Protein AF-A0A4Y9PRQ1-F1 (afdb_monomer)

Mean predicted aligned error: 9.65 Å

Foldseek 3Di:
DDDPDPPPPPDQDWDAALLPPRDTGGPLDNHDPVLLVVDDPVLNVQQCCCSVVVDDDPSNVVSSVVSSVVSVVVHDPDPDPPDD

Nearest PDB structures (foldseek):
  6o3q-assembly1_A  TM=4.761E-01  e=5.731E+00  Solanum lycopersicum

Structure (mmCIF, N/CA/C/O backbone):
data_AF-A0A4Y9PRQ1-F1
#
_entry.id   AF-A0A4Y9PRQ1-F1
#
loop_
_atom_site.group_PDB
_atom_site.id
_atom_site.type_symbol
_atom_site.label_atom_id
_atom_site.label_alt_id
_atom_site.label_comp_id
_atom_site.label_asym_id
_atom_site.label_entity_id
_atom_site.label_seq_id
_atom_site.pdbx_PDB_ins_code
_atom_site.Cartn_x
_atom_site.Cartn_y
_atom_site.Cartn_z
_atom_site.occupancy
_atom_site.B_iso_or_equiv
_atom_site.auth_seq_id
_atom_site.auth_comp_id
_atom_site.auth_asym_id
_atom_site.auth_atom_id
_atom_site.pdbx_PDB_model_num
ATOM 1 N N . MET A 1 1 ? 31.904 -37.951 7.146 1.00 41.03 1 MET A N 1
ATOM 2 C CA . MET A 1 1 ? 30.603 -37.496 7.681 1.00 41.03 1 MET A CA 1
ATOM 3 C C . MET A 1 1 ? 30.458 -36.019 7.341 1.00 41.03 1 MET A C 1
ATOM 5 O O . MET A 1 1 ? 31.117 -35.203 7.968 1.00 41.03 1 MET A O 1
ATOM 9 N N . THR A 1 2 ? 29.699 -35.669 6.301 1.00 47.88 2 THR A N 1
ATOM 10 C CA . THR A 1 2 ? 29.602 -34.283 5.809 1.00 47.88 2 THR A CA 1
ATOM 11 C C . THR A 1 2 ? 28.196 -33.768 6.096 1.00 47.88 2 THR A C 1
ATOM 13 O O . THR A 1 2 ? 27.237 -34.180 5.450 1.00 47.88 2 THR A O 1
ATOM 16 N N . SER A 1 3 ? 28.059 -32.914 7.111 1.00 53.34 3 SER A N 1
ATOM 17 C CA . SER A 1 3 ? 26.792 -32.263 7.458 1.00 53.34 3 SER A CA 1
ATOM 18 C C . SER A 1 3 ? 26.279 -31.418 6.286 1.00 53.34 3 SER A C 1
ATOM 20 O O . SER A 1 3 ? 27.041 -30.596 5.767 1.00 53.34 3 SER A O 1
ATOM 22 N N . PRO A 1 4 ? 25.002 -31.533 5.875 1.00 59.66 4 PRO A N 1
ATOM 23 C CA . PRO A 1 4 ? 24.452 -30.626 4.885 1.00 59.66 4 PRO A CA 1
ATOM 24 C C . PRO A 1 4 ? 24.339 -2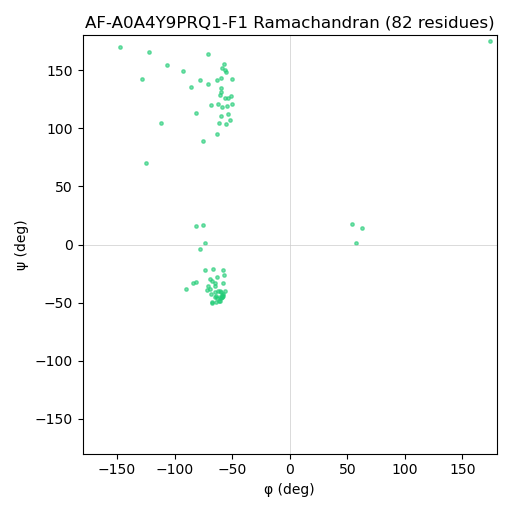9.233 5.508 1.00 59.66 4 PRO A C 1
ATOM 26 O O . PRO A 1 4 ? 23.655 -29.029 6.515 1.00 59.66 4 PRO A O 1
ATOM 29 N N . ARG A 1 5 ? 25.026 -28.258 4.901 1.00 59.09 5 ARG A N 1
ATOM 30 C CA . ARG A 1 5 ? 24.822 -26.833 5.169 1.00 59.09 5 ARG A CA 1
ATOM 31 C C . ARG A 1 5 ? 23.343 -26.539 4.931 1.00 59.09 5 ARG A C 1
ATOM 33 O O . ARG A 1 5 ? 22.903 -26.457 3.788 1.00 59.09 5 ARG A O 1
ATOM 40 N N . ARG A 1 6 ? 22.556 -26.398 6.000 1.00 62.22 6 ARG A N 1
ATOM 41 C CA . ARG A 1 6 ? 21.201 -25.853 5.894 1.00 62.22 6 ARG A CA 1
ATOM 42 C C . ARG A 1 6 ? 21.363 -24.436 5.361 1.00 62.22 6 ARG A C 1
ATOM 44 O O . ARG A 1 6 ? 21.806 -23.553 6.092 1.00 62.22 6 ARG A O 1
ATOM 51 N N . HIS A 1 7 ? 21.061 -24.236 4.081 1.00 57.00 7 HIS A N 1
ATOM 52 C CA . HIS A 1 7 ? 20.913 -22.912 3.500 1.00 57.00 7 HIS A CA 1
ATOM 53 C C . HIS A 1 7 ? 19.929 -22.148 4.384 1.00 57.00 7 HIS A C 1
ATOM 55 O O . HIS A 1 7 ? 18.738 -22.461 4.423 1.00 57.00 7 HIS A O 1
ATOM 61 N N . ARG A 1 8 ? 20.446 -21.196 5.165 1.00 57.53 8 ARG A N 1
ATOM 62 C CA . ARG A 1 8 ? 19.652 -20.278 5.974 1.00 57.53 8 ARG A CA 1
ATOM 63 C C . ARG A 1 8 ? 18.831 -19.475 4.969 1.00 57.53 8 ARG A C 1
ATOM 65 O O . ARG A 1 8 ? 19.352 -18.550 4.355 1.00 57.53 8 ARG A O 1
ATOM 72 N N . ARG A 1 9 ? 17.593 -19.910 4.705 1.00 57.56 9 ARG A N 1
ATOM 73 C CA . ARG A 1 9 ? 16.651 -19.197 3.837 1.00 57.56 9 ARG A CA 1
ATOM 74 C C . ARG A 1 9 ? 16.646 -17.747 4.335 1.00 57.56 9 ARG A C 1
ATOM 76 O O . ARG A 1 9 ? 16.397 -17.567 5.530 1.00 57.56 9 ARG A O 1
ATOM 83 N N . PRO A 1 10 ? 16.989 -16.742 3.506 1.00 57.50 10 PRO A N 1
ATOM 84 C CA . PRO A 1 10 ? 16.925 -15.359 3.945 1.00 57.50 10 PRO A CA 1
ATOM 85 C C . PRO A 1 10 ? 15.508 -15.136 4.463 1.00 57.50 10 PRO A C 1
ATOM 87 O O . PRO A 1 10 ? 14.531 -15.396 3.756 1.00 57.50 10 PRO A O 1
ATOM 90 N N . THR A 1 11 ? 15.396 -14.784 5.743 1.00 58.72 11 THR A N 1
ATOM 91 C CA . THR A 1 11 ? 14.115 -14.432 6.349 1.00 58.72 11 THR A CA 1
ATOM 92 C C . THR A 1 11 ? 13.480 -13.386 5.446 1.00 58.72 11 THR A C 1
ATOM 94 O O . THR A 1 11 ? 14.173 -12.413 5.130 1.00 58.72 11 THR A O 1
ATOM 97 N N . PRO A 1 12 ? 12.221 -13.563 5.004 1.00 62.16 12 PRO A N 1
ATOM 98 C CA . PRO A 1 12 ? 11.532 -12.516 4.278 1.00 62.16 12 PRO A CA 1
ATOM 99 C C . PRO A 1 12 ? 11.610 -11.276 5.158 1.00 62.16 12 PRO A C 1
ATOM 101 O O . PRO A 1 12 ? 11.101 -11.265 6.280 1.00 62.16 12 PRO A O 1
ATOM 104 N N . THR A 1 13 ? 12.348 -10.274 4.702 1.00 80.56 13 THR A N 1
ATOM 105 C CA . THR A 1 13 ? 12.423 -9.000 5.392 1.00 80.56 13 THR A CA 1
ATOM 106 C C . THR A 1 13 ? 10.999 -8.448 5.377 1.00 80.56 13 THR A C 1
ATOM 108 O O . THR A 1 13 ? 10.344 -8.40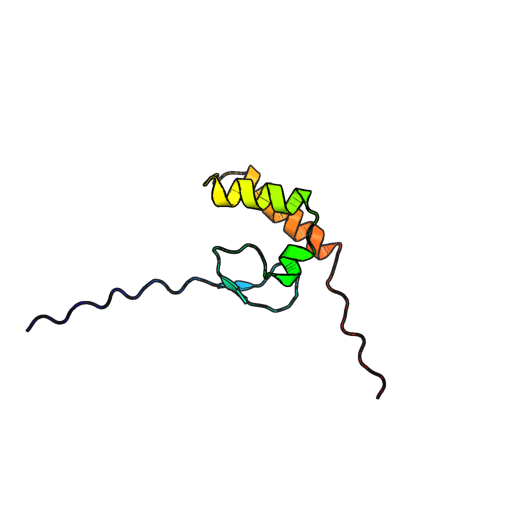2 4.335 1.00 80.56 13 THR A O 1
ATOM 111 N N . HIS A 1 14 ? 10.448 -8.213 6.564 1.00 89.00 14 HIS A N 1
ATOM 112 C CA . HIS A 1 14 ? 9.132 -7.608 6.719 1.00 89.00 14 HIS A CA 1
ATOM 113 C C . HIS A 1 14 ? 9.324 -6.098 6.866 1.00 89.00 14 HIS A C 1
ATOM 115 O O . HIS A 1 14 ? 10.325 -5.660 7.434 1.00 89.00 14 HIS A O 1
ATOM 121 N N . HIS A 1 15 ? 8.359 -5.309 6.409 1.00 87.69 15 HIS A N 1
ATOM 122 C CA . HIS A 1 15 ? 8.305 -3.868 6.631 1.00 87.69 15 HIS A CA 1
ATOM 123 C C . HIS A 1 15 ? 7.001 -3.478 7.330 1.00 87.69 15 HIS A C 1
ATOM 125 O O . HIS A 1 15 ? 6.058 -4.269 7.412 1.00 87.69 15 HIS A O 1
ATOM 131 N N . ARG A 1 16 ? 6.939 -2.256 7.864 1.00 89.38 16 ARG A N 1
ATOM 132 C CA . ARG A 1 16 ? 5.697 -1.717 8.431 1.00 89.38 16 ARG A CA 1
ATOM 133 C C . ARG A 1 16 ? 4.704 -1.412 7.313 1.00 89.38 16 ARG A C 1
ATOM 135 O O . ARG A 1 16 ? 5.085 -0.866 6.278 1.00 89.38 16 ARG A O 1
ATOM 142 N N . CYS A 1 17 ? 3.435 -1.745 7.536 1.00 90.12 17 CYS A N 1
ATOM 143 C CA . CYS A 1 17 ? 2.359 -1.419 6.609 1.00 90.12 17 CYS A CA 1
ATOM 144 C C . CYS A 1 17 ? 2.246 0.110 6.435 1.00 90.12 17 CYS A C 1
ATOM 146 O O . CYS A 1 17 ? 2.110 0.809 7.444 1.00 90.12 17 CYS A O 1
ATOM 148 N N . PRO A 1 18 ? 2.232 0.633 5.193 1.00 89.88 18 PRO A N 1
ATOM 149 C CA . PRO A 1 18 ? 2.139 2.073 4.937 1.00 89.88 18 PRO A CA 1
ATOM 150 C C . PRO A 1 18 ? 0.790 2.672 5.356 1.00 89.88 18 PRO A C 1
ATOM 152 O O . PRO A 1 18 ? 0.710 3.857 5.643 1.00 89.88 18 PRO A O 1
ATOM 155 N N . GLY A 1 19 ? -0.263 1.857 5.482 1.00 86.81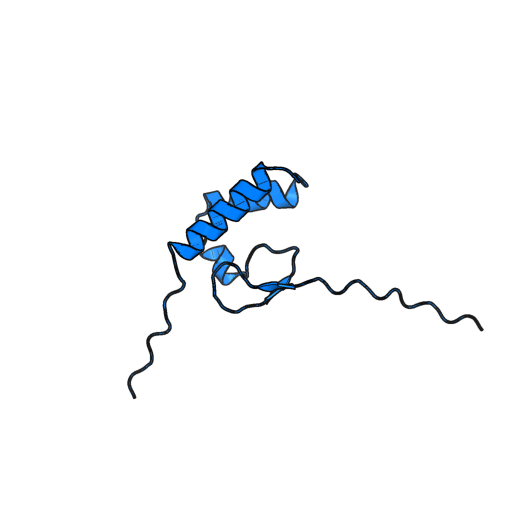 19 GLY A N 1
ATOM 156 C CA . GLY A 1 19 ? -1.588 2.299 5.936 1.00 86.81 19 GLY A CA 1
ATOM 157 C C . GLY A 1 19 ? -1.715 2.577 7.438 1.00 86.81 19 GLY A C 1
ATOM 158 O O . GLY A 1 19 ? -2.834 2.565 7.945 1.00 86.81 19 GLY A O 1
ATOM 159 N N . ALA A 1 20 ? -0.593 2.733 8.151 1.00 81.00 20 ALA A N 1
ATOM 160 C CA . ALA A 1 20 ? -0.499 3.031 9.584 1.00 81.00 20 ALA A CA 1
ATOM 161 C C . ALA A 1 20 ? -1.253 2.067 10.530 1.00 81.00 20 ALA A C 1
ATOM 163 O O . ALA A 1 20 ? -1.453 2.363 11.701 1.00 81.00 20 ALA A O 1
ATOM 164 N N . CYS A 1 21 ? -1.618 0.866 10.072 1.00 84.25 21 CYS A N 1
ATOM 165 C CA . CYS A 1 21 ? -2.374 -0.112 10.863 1.00 84.25 21 CYS A CA 1
ATOM 166 C C . CYS A 1 21 ? -1.507 -0.950 11.830 1.00 84.25 21 CYS A C 1
ATOM 168 O O . CYS A 1 21 ?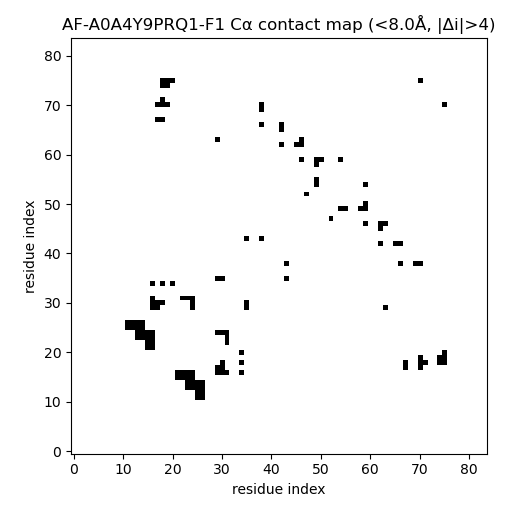 -1.913 -2.040 12.224 1.00 84.25 21 CYS A O 1
ATOM 170 N N . ALA A 1 22 ? -0.273 -0.513 12.112 1.00 83.94 22 ALA A N 1
ATOM 171 C CA . ALA A 1 22 ? 0.737 -1.182 12.949 1.00 83.94 22 ALA A CA 1
ATOM 172 C C . ALA A 1 22 ? 1.163 -2.616 12.547 1.00 83.94 22 ALA A C 1
ATOM 174 O O . ALA A 1 22 ? 2.016 -3.212 13.204 1.00 83.94 22 ALA A O 1
ATOM 175 N N . ARG A 1 23 ? 0.632 -3.185 11.457 1.00 86.12 23 ARG A N 1
ATOM 176 C CA . ARG A 1 23 ? 0.982 -4.545 11.014 1.00 86.12 23 ARG A CA 1
ATOM 177 C C . ARG A 1 23 ? 2.329 -4.584 10.298 1.00 86.12 23 ARG A C 1
ATOM 179 O O . ARG A 1 23 ? 2.637 -3.708 9.489 1.00 86.12 23 ARG A O 1
ATOM 186 N N . MET A 1 24 ? 3.081 -5.651 10.545 1.00 90.50 24 MET A N 1
ATOM 187 C CA . MET A 1 24 ? 4.256 -6.019 9.758 1.00 90.50 24 MET A CA 1
ATOM 188 C C . MET A 1 24 ? 3.821 -6.844 8.549 1.00 90.50 24 MET A C 1
ATOM 190 O O . MET A 1 24 ? 2.991 -7.744 8.671 1.00 90.50 24 MET A O 1
ATOM 194 N N . VAL A 1 25 ? 4.373 -6.539 7.381 1.00 90.25 25 VAL A N 1
ATOM 195 C CA . VAL A 1 25 ? 4.023 -7.177 6.110 1.00 90.25 25 VAL A CA 1
ATOM 196 C C . VAL A 1 25 ? 5.282 -7.670 5.401 1.00 90.25 25 VAL A C 1
ATOM 198 O O . VAL A 1 25 ? 6.316 -7.008 5.480 1.00 90.25 25 VAL A O 1
ATOM 201 N N . PRO A 1 26 ? 5.252 -8.833 4.730 1.00 89.25 26 PRO A N 1
ATOM 202 C CA . PRO A 1 26 ? 6.395 -9.297 3.949 1.00 89.25 26 PRO A CA 1
ATOM 203 C C . PRO A 1 26 ? 6.758 -8.294 2.846 1.00 89.25 26 PRO A C 1
ATOM 205 O O . PRO A 1 26 ? 5.857 -7.778 2.198 1.00 89.25 26 PRO A O 1
ATOM 208 N N . ASN A 1 27 ? 8.044 -8.090 2.540 1.00 84.19 27 ASN A N 1
ATOM 209 C CA . ASN A 1 27 ? 8.489 -7.165 1.477 1.00 84.19 27 ASN A CA 1
ATOM 210 C C . ASN A 1 27 ? 7.930 -7.465 0.077 1.00 84.19 27 ASN A C 1
ATOM 212 O O . ASN A 1 27 ? 7.864 -6.581 -0.778 1.00 84.19 27 ASN A O 1
ATOM 216 N N . HIS A 1 28 ? 7.496 -8.701 -0.184 1.00 83.75 28 HIS A N 1
ATOM 217 C CA . HIS A 1 28 ? 6.814 -9.040 -1.434 1.00 83.75 28 HIS A CA 1
ATOM 218 C C . HIS A 1 28 ? 5.343 -8.594 -1.460 1.00 83.75 28 HIS A C 1
ATOM 220 O O . HIS A 1 28 ? 4.712 -8.684 -2.509 1.00 83.75 28 HIS A O 1
ATOM 226 N N . HIS A 1 29 ? 4.805 -8.034 -0.379 1.00 88.12 29 HIS A N 1
ATOM 227 C CA . HIS A 1 29 ? 3.548 -7.287 -0.342 1.00 88.12 29 HIS A CA 1
ATOM 228 C C . HIS A 1 29 ? 3.834 -5.791 -0.196 1.00 88.12 29 HIS A C 1
ATOM 230 O O . HIS A 1 29 ? 4.897 -5.408 0.268 1.00 88.12 29 HIS A O 1
ATOM 236 N N . PHE A 1 30 ? 2.909 -4.947 -0.653 1.00 88.69 30 PHE A N 1
ATOM 237 C CA . PHE A 1 30 ? 3.002 -3.495 -0.459 1.00 88.69 30 PHE A CA 1
ATOM 238 C C . PHE A 1 30 ? 2.327 -3.051 0.849 1.00 88.69 30 PHE A C 1
ATOM 240 O O . PHE A 1 30 ? 2.815 -2.175 1.550 1.00 88.69 30 PHE A O 1
ATOM 247 N N . ALA A 1 31 ? 1.194 -3.663 1.192 1.00 91.81 31 ALA A N 1
ATOM 248 C CA . ALA A 1 31 ? 0.426 -3.379 2.398 1.00 91.81 31 ALA A CA 1
ATOM 249 C C . ALA A 1 31 ? -0.262 -4.662 2.887 1.00 91.81 31 ALA A C 1
ATOM 251 O O . ALA A 1 31 ? -0.270 -5.674 2.183 1.00 91.81 31 ALA A O 1
ATOM 252 N N . CYS A 1 32 ? -0.836 -4.631 4.092 1.00 91.50 32 CYS A N 1
ATOM 253 C CA . CYS A 1 32 ? -1.630 -5.754 4.592 1.00 91.50 32 CYS A CA 1
ATOM 254 C C . CYS A 1 32 ? -2.956 -5.854 3.823 1.00 91.50 32 CYS A C 1
ATOM 256 O O . CYS A 1 32 ? -3.357 -4.891 3.174 1.00 91.50 32 CYS A O 1
ATOM 258 N N . ASP A 1 33 ? -3.646 -6.992 3.910 1.00 91.12 33 ASP A N 1
ATOM 259 C CA . ASP A 1 33 ? -4.870 -7.242 3.135 1.00 91.12 33 ASP A CA 1
ATOM 260 C C . AS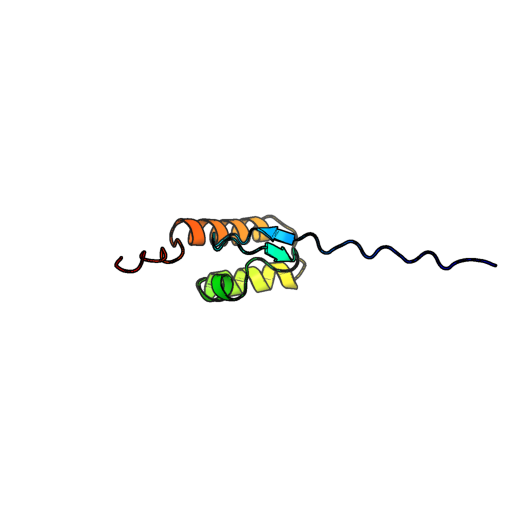P A 1 33 ? -5.973 -6.191 3.383 1.00 91.12 33 ASP A C 1
ATOM 262 O O . ASP A 1 33 ? -6.555 -5.663 2.434 1.00 91.12 33 ASP A O 1
ATOM 266 N N . ASP A 1 34 ? -6.186 -5.788 4.640 1.00 90.81 34 ASP A N 1
ATOM 267 C CA . ASP A 1 34 ? -7.164 -4.746 4.982 1.00 90.81 34 ASP A CA 1
ATOM 268 C C . ASP A 1 34 ? -6.789 -3.381 4.387 1.00 90.81 34 ASP A C 1
ATOM 270 O O . ASP A 1 34 ? -7.604 -2.728 3.737 1.00 90.81 34 ASP A O 1
ATOM 274 N N . CYS A 1 35 ? -5.537 -2.942 4.564 1.00 91.12 35 CYS A N 1
ATOM 275 C CA . CYS A 1 35 ? -5.067 -1.673 4.003 1.00 91.12 35 CYS A CA 1
ATOM 276 C C . CYS A 1 35 ? -5.055 -1.703 2.473 1.00 91.12 35 CYS A C 1
ATOM 278 O O . CYS A 1 35 ? -5.379 -0.704 1.839 1.00 91.12 35 CYS A O 1
ATOM 280 N N . TRP A 1 36 ? -4.738 -2.850 1.873 1.00 92.62 36 TRP A N 1
ATOM 281 C CA . TRP A 1 36 ? -4.814 -3.045 0.434 1.00 92.62 36 TRP A CA 1
ATOM 282 C C . TRP A 1 36 ? -6.237 -2.828 -0.080 1.00 92.62 36 TRP A C 1
ATOM 284 O O . TRP A 1 36 ? -6.431 -2.097 -1.046 1.00 92.62 36 TRP A O 1
ATOM 294 N N . LYS A 1 37 ? -7.247 -3.398 0.585 1.00 92.12 37 LYS A N 1
ATOM 295 C CA . LYS A 1 37 ? -8.659 -3.240 0.202 1.00 92.12 37 LYS A CA 1
ATOM 296 C C . LYS A 1 37 ? -9.156 -1.797 0.288 1.00 92.12 37 LYS A C 1
ATOM 298 O O . LYS A 1 37 ? -10.041 -1.438 -0.487 1.00 92.12 37 LYS A O 1
ATOM 303 N N . ARG A 1 38 ? -8.576 -0.981 1.174 1.00 92.44 38 ARG A N 1
ATOM 304 C CA . ARG A 1 38 ? -8.904 0.447 1.309 1.00 92.44 38 ARG A CA 1
ATOM 305 C C . ARG A 1 38 ? -8.447 1.277 0.109 1.00 92.44 38 ARG A C 1
ATOM 307 O O . ARG A 1 38 ? -9.100 2.264 -0.205 1.00 92.44 38 ARG A O 1
ATOM 314 N N . LEU A 1 39 ? -7.372 0.878 -0.572 1.00 92.06 39 LEU A N 1
ATOM 315 C CA . LEU A 1 39 ? -6.851 1.639 -1.705 1.00 92.06 39 LEU A CA 1
ATOM 316 C C . LEU A 1 39 ? -7.864 1.713 -2.866 1.00 92.06 39 LEU A C 1
ATOM 318 O O . LEU A 1 39 ? -8.485 0.693 -3.222 1.00 92.06 39 LEU A O 1
ATOM 322 N N . PRO A 1 40 ? -7.949 2.872 -3.548 1.00 93.12 40 PRO A N 1
ATOM 323 C CA . PRO A 1 40 ? -8.684 3.015 -4.793 1.00 93.12 40 PRO A CA 1
ATOM 324 C C . PRO A 1 40 ? -8.299 1.925 -5.793 1.00 93.12 40 PRO A C 1
ATOM 326 O O . PRO A 1 40 ? -7.142 1.499 -5.889 1.00 93.12 40 PRO A O 1
ATOM 329 N N . ARG A 1 41 ? -9.290 1.447 -6.552 1.00 92.88 41 ARG A N 1
ATOM 330 C CA . ARG A 1 41 ? -9.105 0.335 -7.498 1.00 92.88 41 ARG A CA 1
ATOM 331 C C . ARG A 1 41 ? -8.025 0.644 -8.540 1.00 92.88 41 ARG A C 1
ATOM 333 O O . ARG A 1 41 ? -7.330 -0.275 -8.961 1.00 92.88 41 ARG A O 1
ATOM 340 N N . GLU A 1 42 ? -7.887 1.903 -8.939 1.00 90.75 42 GLU A N 1
ATOM 341 C CA . GLU A 1 42 ? -6.896 2.362 -9.919 1.00 90.75 42 GLU A CA 1
ATOM 342 C C . GLU A 1 42 ? -5.470 2.241 -9.372 1.00 90.75 42 GLU A C 1
ATOM 344 O O . GLU A 1 42 ? -4.646 1.567 -9.986 1.00 90.75 42 GLU A O 1
ATOM 349 N N . ILE A 1 43 ? -5.215 2.754 -8.162 1.00 91.31 43 ILE A N 1
ATOM 350 C CA . ILE A 1 43 ? -3.910 2.643 -7.486 1.00 91.31 43 ILE A CA 1
ATOM 351 C C . ILE A 1 43 ? -3.521 1.172 -7.294 1.00 91.31 43 ILE A C 1
ATOM 353 O O . ILE A 1 43 ? -2.391 0.776 -7.589 1.00 91.31 43 ILE A O 1
ATOM 357 N N . ARG A 1 44 ? -4.471 0.322 -6.875 1.00 92.38 44 ARG A N 1
ATOM 358 C CA . ARG A 1 44 ? -4.234 -1.125 -6.752 1.00 92.38 44 ARG A CA 1
ATOM 359 C C . ARG A 1 44 ? -3.800 -1.764 -8.067 1.00 92.38 44 ARG A C 1
ATOM 361 O O . ARG A 1 44 ? -2.876 -2.574 -8.065 1.00 92.38 44 ARG A O 1
ATOM 368 N N . ARG A 1 45 ? -4.456 -1.433 -9.186 1.00 90.94 45 ARG A N 1
ATOM 369 C CA . ARG A 1 45 ? -4.078 -1.980 -10.499 1.00 90.94 45 ARG A CA 1
ATOM 370 C C . ARG A 1 45 ? -2.669 -1.551 -10.882 1.00 90.94 45 ARG A C 1
ATOM 372 O O . ARG A 1 45 ? -1.884 -2.417 -11.258 1.00 90.94 45 ARG A O 1
ATOM 379 N N . SER A 1 46 ? -2.333 -0.273 -10.720 1.00 89.44 46 SER A N 1
ATOM 380 C CA . SER A 1 46 ? -0.987 0.231 -11.009 1.00 89.44 46 SER A CA 1
ATOM 381 C C . SER A 1 46 ? 0.073 -0.495 -10.173 1.00 89.44 46 SER A C 1
ATOM 383 O O . SER A 1 46 ? 1.053 -0.995 -10.724 1.00 89.44 46 SER A O 1
ATOM 385 N N . LEU A 1 47 ? -0.158 -0.682 -8.867 1.00 88.81 47 LEU A N 1
ATOM 386 C CA . LEU A 1 47 ? 0.752 -1.438 -7.994 1.00 88.81 47 LEU A CA 1
ATOM 387 C C . LEU A 1 47 ? 0.939 -2.892 -8.455 1.00 88.81 47 LEU A C 1
ATOM 389 O O . LEU A 1 47 ? 2.057 -3.408 -8.434 1.00 88.81 47 LEU A O 1
ATOM 393 N N . VAL A 1 48 ? -0.135 -3.559 -8.894 1.00 88.81 48 VAL A N 1
ATOM 394 C CA . VAL A 1 48 ? -0.062 -4.934 -9.416 1.00 88.81 48 VAL A CA 1
ATOM 395 C C . VAL A 1 48 ? 0.751 -4.993 -10.707 1.00 88.81 48 VAL A C 1
ATOM 397 O O . VAL A 1 48 ? 1.603 -5.873 -10.829 1.00 88.81 48 VAL A O 1
ATOM 400 N N . VAL A 1 49 ? 0.522 -4.070 -11.646 1.00 86.38 49 VAL A N 1
ATOM 401 C CA . VAL A 1 49 ? 1.248 -4.011 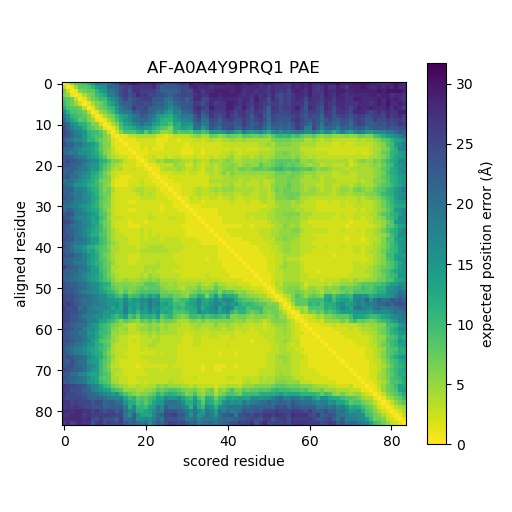-12.927 1.00 86.38 49 VAL A CA 1
ATOM 402 C C . VAL A 1 49 ? 2.745 -3.820 -12.688 1.00 86.38 49 VAL A C 1
ATOM 404 O O . VAL A 1 49 ? 3.549 -4.593 -13.211 1.00 86.38 49 VAL A O 1
ATOM 407 N N . HIS A 1 50 ? 3.128 -2.861 -11.842 1.00 82.12 50 HIS A N 1
ATOM 408 C CA . HIS A 1 50 ? 4.538 -2.566 -11.585 1.00 82.12 50 HIS A CA 1
ATOM 409 C C . HIS A 1 50 ? 5.246 -3.656 -10.767 1.00 82.12 50 HIS A C 1
ATOM 411 O O . HIS A 1 50 ? 6.402 -3.968 -11.047 1.00 82.12 50 HIS A O 1
ATOM 417 N N . ARG A 1 51 ? 4.567 -4.302 -9.806 1.00 77.88 51 ARG A N 1
ATOM 418 C CA . ARG A 1 51 ? 5.186 -5.360 -8.982 1.00 77.88 51 ARG A CA 1
ATOM 419 C C . ARG A 1 51 ? 5.218 -6.733 -9.654 1.00 77.88 51 ARG A C 1
ATOM 421 O O . ARG A 1 51 ? 6.160 -7.479 -9.411 1.00 77.88 51 ARG A O 1
ATOM 428 N N . ARG A 1 52 ? 4.229 -7.086 -10.488 1.00 77.75 52 ARG A N 1
ATOM 429 C CA . ARG A 1 52 ? 4.231 -8.363 -11.235 1.00 77.75 52 ARG A CA 1
ATOM 430 C C . ARG A 1 52 ? 5.024 -8.290 -12.532 1.00 77.75 52 ARG A C 1
ATOM 432 O O . ARG A 1 52 ? 5.637 -9.280 -12.907 1.00 77.75 52 ARG A O 1
ATOM 439 N N . GLY A 1 53 ? 5.029 -7.137 -13.197 1.00 68.62 53 GLY A N 1
ATOM 440 C CA . GLY A 1 53 ? 5.742 -6.945 -14.458 1.00 68.62 53 GLY A CA 1
ATOM 441 C C . GLY A 1 53 ? 7.261 -6.846 -14.318 1.00 68.62 53 GLY A C 1
ATOM 442 O O . GLY A 1 53 ? 7.928 -6.609 -15.316 1.00 68.62 53 GLY A O 1
ATOM 443 N N . GLY A 1 54 ? 7.813 -6.959 -13.101 1.00 62.22 54 GLY A N 1
ATOM 444 C CA . GLY A 1 54 ? 9.254 -6.837 -12.860 1.00 62.22 54 GLY A CA 1
ATOM 445 C C . GLY A 1 54 ? 9.826 -5.463 -13.221 1.00 62.22 54 GLY A C 1
ATOM 446 O O . GLY A 1 54 ? 11.039 -5.316 -13.322 1.00 62.22 54 GLY A O 1
ATOM 447 N N . GLN A 1 55 ? 8.968 -4.458 -13.422 1.00 61.44 55 GLN A N 1
ATOM 448 C CA . GLN A 1 55 ? 9.382 -3.112 -13.790 1.00 61.44 55 GLN A CA 1
ATOM 449 C C . GLN A 1 55 ? 9.961 -2.420 -12.555 1.00 61.44 55 GLN A C 1
ATOM 451 O O . GLN A 1 55 ? 9.258 -1.779 -11.776 1.00 61.44 55 GLN A O 1
ATOM 456 N N . THR A 1 56 ? 11.263 -2.582 -12.357 1.00 61.78 56 THR A N 1
ATOM 457 C CA . THR A 1 56 ? 12.065 -1.738 -11.475 1.00 61.78 56 THR A CA 1
ATOM 458 C C . THR A 1 56 ? 12.422 -0.465 -12.230 1.00 61.78 56 THR A C 1
ATOM 460 O O . THR A 1 56 ? 13.136 -0.516 -13.227 1.00 61.78 56 THR A O 1
ATOM 463 N N . GLY A 1 57 ? 11.887 0.671 -11.791 1.00 65.81 57 GLY A N 1
ATOM 464 C CA . GLY A 1 57 ? 12.101 1.965 -12.429 1.00 65.81 57 GLY A CA 1
ATOM 465 C C . GLY A 1 57 ? 11.240 3.058 -11.792 1.00 65.81 57 GLY A C 1
ATOM 466 O O . GLY A 1 57 ? 10.388 2.742 -10.958 1.00 65.81 57 GLY A O 1
ATOM 467 N N . PRO A 1 58 ? 11.403 4.325 -12.210 1.00 68.38 58 PRO A N 1
ATOM 468 C CA . PRO A 1 58 ? 10.768 5.488 -11.579 1.00 68.38 58 PRO A CA 1
ATOM 469 C C . PRO A 1 58 ? 9.234 5.407 -11.516 1.00 68.38 58 PRO A C 1
ATOM 471 O O . PRO A 1 58 ? 8.620 5.964 -10.610 1.00 68.38 58 PRO A O 1
ATOM 474 N N . GLY A 1 59 ? 8.599 4.662 -12.430 1.00 78.81 59 GLY A N 1
ATOM 475 C CA . GLY A 1 59 ? 7.155 4.411 -12.387 1.00 78.81 59 GLY A CA 1
ATOM 476 C C . GLY A 1 59 ? 6.709 3.587 -11.173 1.00 78.81 59 GLY A C 1
ATOM 477 O O . GLY A 1 59 ? 5.637 3.832 -10.628 1.00 78.81 59 GLY A O 1
ATOM 478 N N . ARG A 1 60 ? 7.538 2.650 -10.691 1.00 81.62 60 ARG A N 1
ATOM 479 C CA . ARG A 1 60 ? 7.233 1.885 -9.475 1.00 81.62 60 ARG A CA 1
ATOM 480 C C . ARG A 1 60 ? 7.259 2.789 -8.247 1.00 81.62 60 ARG A C 1
ATOM 482 O O . ARG A 1 60 ? 6.295 2.776 -7.486 1.00 81.62 60 ARG A O 1
ATOM 489 N N . ASP A 1 61 ? 8.319 3.579 -8.090 1.00 85.69 61 ASP A N 1
ATOM 490 C CA . ASP A 1 61 ? 8.465 4.491 -6.951 1.00 85.69 61 ASP A CA 1
ATOM 491 C C . ASP A 1 61 ? 7.350 5.541 -6.947 1.00 85.69 61 ASP A C 1
ATOM 493 O O . ASP A 1 61 ? 6.770 5.825 -5.905 1.00 85.69 61 ASP A O 1
ATOM 497 N N . GLN A 1 62 ? 6.969 6.063 -8.119 1.00 87.94 62 GLN A N 1
ATOM 498 C CA . GLN A 1 62 ? 5.858 7.007 -8.245 1.00 87.94 62 GLN A CA 1
ATOM 499 C C . GLN A 1 62 ? 4.528 6.405 -7.769 1.00 87.94 62 GLN A C 1
ATOM 501 O O . GLN A 1 62 ? 3.789 7.054 -7.029 1.00 87.94 62 GLN A O 1
ATOM 506 N N . VAL A 1 63 ? 4.218 5.166 -8.160 1.00 88.56 63 VAL A N 1
ATOM 507 C CA . VAL A 1 63 ? 2.966 4.502 -7.769 1.00 88.56 63 VAL A CA 1
ATOM 508 C C . VAL A 1 63 ? 2.976 4.109 -6.286 1.00 88.56 63 VAL A C 1
ATOM 510 O O . VAL A 1 63 ? 1.956 4.257 -5.612 1.00 88.56 63 VAL A O 1
ATOM 513 N N . GLU A 1 64 ? 4.111 3.642 -5.756 1.00 90.12 64 GLU A N 1
ATOM 514 C CA . GLU A 1 64 ? 4.267 3.352 -4.324 1.00 90.12 64 GLU A CA 1
ATOM 515 C C . GLU A 1 64 ? 4.148 4.640 -3.481 1.00 90.12 64 GLU A C 1
ATOM 517 O O . GLU A 1 64 ? 3.435 4.637 -2.475 1.00 90.12 64 GLU A O 1
ATOM 522 N N . ASN A 1 65 ? 4.727 5.759 -3.935 1.00 90.81 65 ASN A N 1
ATOM 523 C CA . ASN A 1 65 ? 4.584 7.074 -3.302 1.00 90.81 65 ASN A CA 1
ATOM 524 C C . ASN A 1 65 ? 3.142 7.588 -3.347 1.00 90.81 65 ASN A C 1
ATOM 526 O O . ASN A 1 65 ? 2.631 8.040 -2.327 1.00 90.81 65 ASN A O 1
ATOM 530 N N . ALA A 1 66 ? 2.455 7.475 -4.488 1.00 91.25 66 ALA A N 1
ATOM 531 C CA . ALA A 1 66 ? 1.051 7.870 -4.606 1.00 91.25 66 ALA A CA 1
ATOM 532 C C . ALA A 1 66 ? 0.150 7.069 -3.650 1.00 91.25 66 ALA A C 1
ATOM 534 O O . ALA A 1 66 ? -0.745 7.622 -3.014 1.00 91.25 66 ALA A O 1
ATOM 535 N N . ALA A 1 67 ? 0.409 5.768 -3.504 1.00 92.75 67 ALA A N 1
ATOM 536 C CA . ALA A 1 67 ? -0.311 4.924 -2.560 1.00 92.75 67 ALA A CA 1
ATOM 537 C C . ALA A 1 67 ? 0.014 5.265 -1.094 1.00 92.75 67 ALA A C 1
ATOM 539 O O . ALA A 1 67 ? -0.884 5.252 -0.253 1.00 92.75 67 ALA A O 1
ATOM 540 N N . GLY A 1 68 ? 1.275 5.587 -0.789 1.00 92.12 68 GLY A N 1
ATOM 541 C CA . GLY A 1 68 ? 1.692 6.080 0.525 1.00 92.12 68 GLY A CA 1
ATOM 542 C C . GLY A 1 68 ? 1.005 7.396 0.888 1.00 92.12 68 GLY A C 1
ATOM 543 O O . GLY A 1 68 ? 0.407 7.491 1.957 1.00 92.12 68 GLY A O 1
ATOM 544 N N . GLN A 1 69 ? 1.010 8.363 -0.031 1.00 93.25 69 GLN A N 1
ATOM 545 C CA . GLN A 1 69 ? 0.339 9.652 0.136 1.00 93.25 69 GLN A CA 1
ATOM 546 C C . GLN A 1 69 ? -1.163 9.470 0.370 1.00 93.25 69 GLN A C 1
ATOM 548 O O . GLN A 1 69 ? -1.705 10.013 1.328 1.00 93.25 69 GLN A O 1
ATOM 553 N N . TRP A 1 70 ? -1.818 8.606 -0.412 1.00 94.06 70 TRP A N 1
ATOM 554 C CA . TRP A 1 70 ? -3.236 8.315 -0.216 1.00 94.06 70 TRP A CA 1
ATOM 555 C C . TRP A 1 70 ? -3.543 7.813 1.202 1.00 94.06 70 TRP A C 1
ATOM 557 O O . TRP A 1 70 ? -4.548 8.215 1.779 1.00 94.06 70 TRP A O 1
ATOM 567 N N . PHE A 1 71 ? -2.694 6.966 1.796 1.00 93.00 71 PHE A N 1
ATOM 568 C CA . PHE A 1 71 ? -2.895 6.511 3.177 1.00 93.00 71 PHE A CA 1
ATOM 569 C C . PHE A 1 71 ? -2.726 7.617 4.220 1.00 93.00 71 PHE A C 1
ATOM 571 O O . PHE A 1 71 ? -3.388 7.553 5.255 1.00 93.00 71 PHE A O 1
ATOM 578 N N . LEU A 1 72 ? -1.856 8.597 3.969 1.00 89.94 72 LEU A N 1
ATOM 579 C CA . LEU A 1 72 ? -1.702 9.764 4.840 1.00 89.94 72 LEU A CA 1
ATOM 580 C C . LEU A 1 72 ? -2.950 10.650 4.784 1.00 89.94 72 LEU A C 1
ATOM 582 O O . LEU A 1 72 ? -3.451 11.056 5.828 1.00 89.94 72 LEU A O 1
ATOM 586 N N . ASP A 1 73 ? -3.489 10.867 3.583 1.00 92.25 73 ASP A N 1
ATOM 587 C CA . ASP A 1 73 ? -4.704 11.664 3.370 1.00 92.25 73 ASP A CA 1
ATOM 588 C C . ASP A 1 73 ? -5.978 10.927 3.820 1.00 92.25 73 ASP A C 1
ATOM 590 O O . ASP A 1 73 ? -7.005 11.539 4.103 1.00 92.25 73 ASP A O 1
ATOM 594 N N . ASN A 1 74 ? -5.915 9.594 3.897 1.00 89.81 74 ASN A N 1
ATOM 595 C CA . ASN A 1 74 ? -7.013 8.717 4.291 1.00 89.81 74 ASN A CA 1
ATOM 596 C C . ASN A 1 74 ? -6.559 7.841 5.468 1.00 89.81 74 ASN A C 1
ATOM 598 O O . ASN A 1 74 ? -6.374 6.623 5.302 1.00 89.81 74 ASN A O 1
ATOM 602 N N . PRO A 1 75 ? -6.362 8.419 6.668 1.00 83.12 75 PRO A N 1
ATOM 603 C CA . PRO A 1 75 ? -5.932 7.659 7.832 1.00 83.12 75 PRO A CA 1
ATOM 604 C C . PRO A 1 75 ? -6.945 6.550 8.156 1.0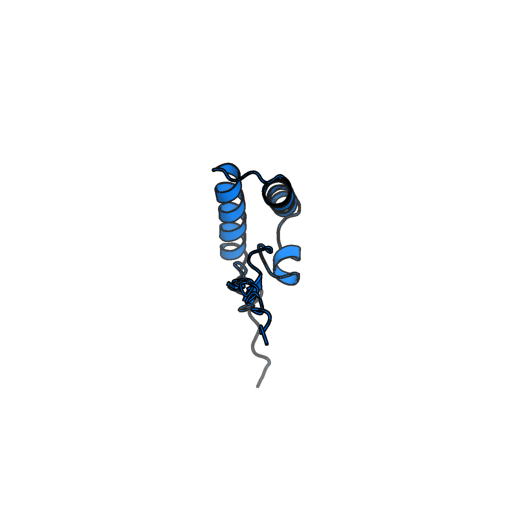0 83.12 75 PRO A C 1
ATOM 606 O O . PRO A 1 75 ? -8.126 6.653 7.804 1.00 83.12 75 PRO A O 1
ATOM 609 N N . PRO A 1 76 ? -6.511 5.427 8.762 1.00 78.25 76 PRO A N 1
ATOM 610 C CA . PRO A 1 76 ? -7.458 4.440 9.263 1.00 78.25 76 PRO A CA 1
ATOM 611 C C . PRO A 1 76 ? -8.447 5.114 10.224 1.00 78.25 76 PRO A C 1
ATOM 613 O O . PRO A 1 76 ? -8.060 6.062 10.912 1.00 78.25 76 PRO A O 1
ATOM 616 N N . PRO A 1 77 ? -9.702 4.633 10.297 1.00 72.31 77 PRO A N 1
ATOM 617 C CA . PRO A 1 77 ? -10.613 5.106 11.324 1.00 72.31 77 PRO A CA 1
ATOM 618 C C . PRO A 1 77 ? -9.926 4.935 12.678 1.00 72.31 77 PRO A C 1
ATOM 620 O O . PRO A 1 77 ? -9.438 3.844 12.991 1.00 72.31 77 PRO A O 1
ATOM 623 N N . VAL A 1 78 ? -9.841 6.017 13.453 1.00 69.00 78 VAL A N 1
ATOM 624 C CA . VAL A 1 78 ? -9.370 5.913 14.832 1.00 69.00 78 VAL A CA 1
ATOM 625 C C . VAL A 1 78 ? -10.316 4.961 15.564 1.00 69.00 78 VAL A C 1
ATOM 627 O O . VAL A 1 78 ? -11.534 5.074 15.389 1.00 69.00 78 VAL A O 1
ATOM 630 N N . PRO A 1 79 ? -9.804 3.999 16.352 1.00 62.75 79 PRO A N 1
ATOM 631 C CA . PRO A 1 79 ? -10.667 3.298 17.278 1.00 62.75 79 PRO A CA 1
ATOM 632 C C . PRO A 1 79 ? -11.245 4.363 18.208 1.00 62.75 79 PRO A C 1
ATOM 634 O O . PRO A 1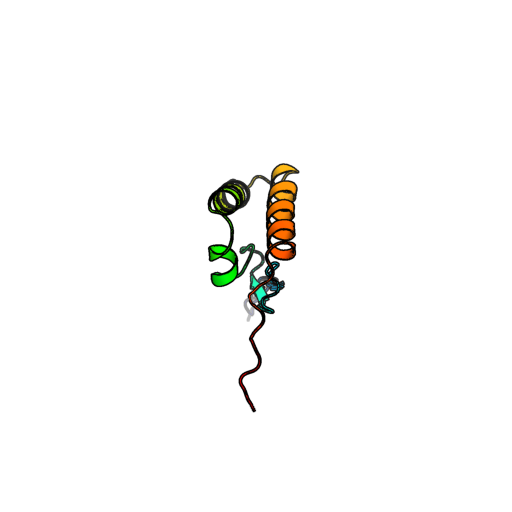 79 ? -10.505 4.981 18.972 1.00 62.75 79 PRO A O 1
ATOM 637 N N . VAL A 1 80 ? -12.547 4.630 18.092 1.00 57.78 80 VAL A N 1
ATOM 638 C CA . VAL A 1 80 ? -13.257 5.420 19.095 1.00 57.78 80 VAL A CA 1
ATOM 639 C C . VAL A 1 80 ? -13.086 4.672 20.416 1.00 57.78 80 VAL A C 1
ATOM 641 O O . VAL A 1 80 ? -13.469 3.498 20.475 1.00 57.78 80 VAL A O 1
ATOM 644 N N . PRO A 1 81 ? -12.456 5.266 21.446 1.00 61.94 81 PRO A N 1
ATOM 645 C CA . PRO A 1 81 ? -12.461 4.644 22.758 1.00 61.94 81 PRO A CA 1
ATOM 646 C C . PRO A 1 81 ? -13.928 4.428 23.142 1.00 61.94 81 PRO A C 1
ATOM 648 O O . PRO A 1 81 ? -14.742 5.347 23.031 1.00 61.94 81 PRO A O 1
ATOM 651 N N . GLY A 1 82 ? -14.280 3.189 23.492 1.00 55.03 82 GLY A N 1
ATOM 652 C CA . GLY A 1 82 ? -15.618 2.888 23.995 1.00 55.03 82 GLY A CA 1
ATOM 653 C C . GLY A 1 82 ? -15.923 3.742 25.233 1.00 55.03 82 GLY A C 1
ATOM 654 O O . GLY A 1 82 ? -14.983 4.197 25.892 1.00 55.03 82 GLY A O 1
ATOM 655 N N . PRO A 1 83 ? -17.206 3.999 25.544 1.00 58.78 83 PRO A N 1
ATOM 656 C CA . PRO A 1 83 ? -17.561 4.655 26.799 1.00 58.78 83 PRO A CA 1
ATOM 657 C C . PRO A 1 83 ? -16.993 3.866 27.999 1.00 58.78 83 PRO A C 1
ATOM 659 O O . PRO A 1 83 ? -16.808 2.651 27.871 1.00 58.78 83 PRO A O 1
ATOM 662 N N . PRO A 1 84 ? -16.673 4.558 29.111 1.00 65.38 84 PRO A N 1
ATOM 663 C CA . PRO A 1 84 ? -16.037 3.969 30.293 1.00 65.38 84 PRO A CA 1
ATOM 664 C C . PRO A 1 84 ? -16.851 2.841 30.936 1.00 65.38 84 PRO A C 1
ATOM 666 O O . PRO A 1 84 ? -18.099 2.861 30.823 1.00 65.38 84 PRO A O 1
#

Solvent-accessible surface area (backbone atoms only — not comparable to full-atom values): 5342 Å² total; per-residue (Å²): 139,81,81,80,80,74,76,76,71,79,70,76,58,60,42,74,26,61,49,72,73,82,42,76,28,49,64,95,47,85,46,43,72,71,53,49,69,68,48,56,70,67,62,52,49,52,49,49,52,31,67,72,66,70,47,82,51,73,69,37,56,52,50,53,47,53,54,42,51,49,27,68,80,50,60,65,83,72,82,73,78,72,84,133

Radius of gyration: 17.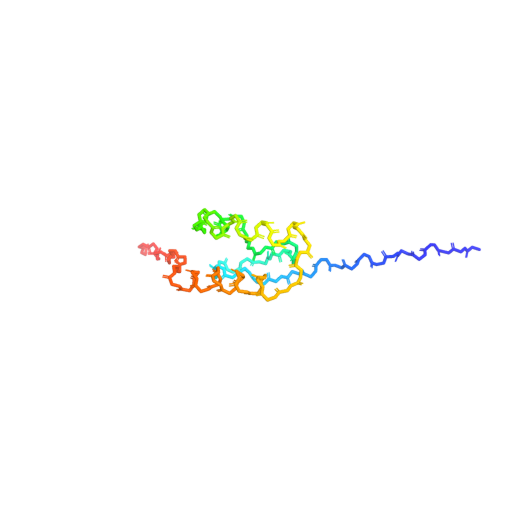56 Å; Cα contacts (8 Å, |Δi|>4): 68; chains: 1; bounding box: 48×49×45 Å

Sequence (84 aa):
MTSPRRHRRPTPTHHRCPGACARMVPNHHFACDDCWKRLPREIRRSLVVHRRGGQTGPGRDQVENAAGQWFLDNPPPVPVPGPP

pLDDT: mean 79.64, std 13.98, range [41.03, 94.06]

Secondary structure (DSSP, 8-state):
--------PPP--EEE-TTSS--EEETTSSS-HHHHHHS-HHHHHHHHHHHHTT--SHHHHHHHHHHHHHHHHSPPPP-PPPP-